Protein AF-A0A936FCU7-F1 (afdb_monomer_lite)

Sequence (66 aa):
MRLTERVEAIEAKRSASLPQLPALVLMPSDDEAERRRQFLEQHGRPPALVIAVHRVSARKDSDDAG

Radius of gyration: 21.87 Å; chains: 1; bounding box: 33×33×76 Å

pLDDT: mean 76.0, std 12.02, range [42.38, 92.44]

Secondary structure (DSSP, 8-state):
--HHHHHHHHHHHHHHHS--PPEEEEESSHHHHHHHHHHHHHTTPPPEEEEE--------------

Structure (mmCIF, N/CA/C/O backbone):
data_AF-A0A936FCU7-F1
#
_entry.id   AF-A0A936FCU7-F1
#
loop_
_atom_site.group_PDB
_atom_site.id
_atom_site.type_symbol
_atom_site.label_atom_id
_atom_site.label_alt_id
_atom_site.label_comp_id
_atom_site.label_asym_id
_atom_site.label_entity_id
_atom_site.label_seq_id
_atom_site.pdbx_PDB_ins_code
_atom_site.Cartn_x
_atom_site.Cartn_y
_atom_site.Cartn_z
_atom_site.occupancy
_atom_site.B_iso_or_equiv
_atom_site.auth_seq_id
_atom_site.auth_comp_id
_atom_site.auth_asym_id
_atom_site.auth_atom_id
_atom_site.pdbx_PDB_model_num
ATOM 1 N N . MET A 1 1 ? -2.681 9.549 40.371 1.00 58.88 1 MET A N 1
ATOM 2 C CA . MET A 1 1 ? -2.371 9.658 38.934 1.00 58.88 1 MET A CA 1
ATOM 3 C C . MET A 1 1 ? -1.825 11.056 38.670 1.00 58.88 1 MET A C 1
ATOM 5 O O . MET A 1 1 ? -2.515 12.026 38.980 1.00 58.88 1 MET A O 1
ATOM 9 N N . ARG A 1 2 ? -0.567 11.173 38.236 1.00 84.94 2 ARG A N 1
ATOM 10 C CA . ARG A 1 2 ? 0.105 12.455 37.954 1.00 84.94 2 ARG A CA 1
ATOM 11 C C . ARG A 1 2 ? -0.466 13.080 36.672 1.00 84.94 2 ARG A C 1
ATOM 13 O O . ARG A 1 2 ? -1.056 12.385 35.849 1.00 84.94 2 ARG A O 1
ATOM 20 N N . LEU A 1 3 ? -0.320 14.398 36.506 1.00 82.31 3 LEU A N 1
ATOM 21 C CA . LEU A 1 3 ? -0.839 15.130 35.339 1.00 82.31 3 LEU A CA 1
ATOM 22 C C . LEU A 1 3 ? -0.328 14.538 34.014 1.00 82.31 3 LEU A C 1
ATOM 24 O O . LEU A 1 3 ? -1.101 14.394 33.074 1.00 82.31 3 LEU A O 1
ATOM 28 N N . THR A 1 4 ? 0.937 14.124 33.983 1.00 79.12 4 THR A N 1
ATOM 29 C CA . THR A 1 4 ? 1.582 13.444 32.852 1.00 79.12 4 THR A CA 1
ATOM 30 C C . THR A 1 4 ? 0.878 12.147 32.459 1.00 79.12 4 THR A C 1
ATOM 32 O O . THR A 1 4 ? 0.508 11.992 31.303 1.00 79.12 4 THR A O 1
ATOM 35 N N . GLU A 1 5 ? 0.568 11.276 33.421 1.00 80.12 5 GLU A N 1
ATOM 36 C CA . GLU A 1 5 ? -0.145 10.014 33.157 1.00 80.12 5 GLU A CA 1
ATOM 37 C C . GLU A 1 5 ? -1.556 10.259 32.589 1.00 80.12 5 GLU A C 1
ATOM 39 O O . GLU A 1 5 ? -2.064 9.480 31.784 1.00 80.12 5 GLU A O 1
ATOM 44 N N . ARG A 1 6 ? -2.215 11.357 32.991 1.00 79.06 6 ARG A N 1
ATOM 45 C CA . ARG A 1 6 ? -3.521 11.745 32.431 1.00 79.06 6 ARG A CA 1
ATOM 46 C C . ARG A 1 6 ? -3.403 12.265 31.001 1.00 79.06 6 ARG A C 1
ATOM 48 O O . ARG A 1 6 ? -4.286 11.968 30.203 1.00 79.06 6 ARG A O 1
ATOM 55 N N . VAL A 1 7 ? -2.360 13.031 30.683 1.00 81.00 7 VAL A N 1
ATOM 56 C CA . VAL A 1 7 ? -2.118 13.534 29.321 1.00 81.00 7 VAL A CA 1
ATOM 57 C C . VAL A 1 7 ? -1.827 12.372 28.375 1.00 81.00 7 VAL A C 1
ATOM 59 O O . VAL A 1 7 ? -2.505 12.253 27.358 1.00 81.00 7 VAL A O 1
ATOM 62 N N . GLU A 1 8 ? -0.941 11.452 28.758 1.00 76.31 8 GLU A N 1
ATOM 63 C CA . GLU A 1 8 ? -0.623 10.258 27.962 1.00 76.31 8 GLU A CA 1
ATOM 64 C C . GLU A 1 8 ? -1.863 9.387 27.711 1.00 76.31 8 GLU A C 1
ATOM 66 O O . GLU A 1 8 ? -2.116 8.954 26.587 1.00 76.31 8 GLU A O 1
ATOM 71 N N . ALA A 1 9 ? -2.708 9.186 28.729 1.00 75.62 9 ALA A N 1
ATOM 72 C CA . ALA A 1 9 ? -3.954 8.434 28.576 1.00 75.62 9 ALA A CA 1
ATOM 73 C C . ALA A 1 9 ? -4.967 9.124 27.640 1.00 75.62 9 ALA A C 1
ATOM 75 O O . ALA A 1 9 ? -5.736 8.450 26.948 1.00 75.62 9 ALA A O 1
ATOM 76 N N . ILE A 1 10 ? -4.994 10.461 27.615 1.00 73.19 10 ILE A N 1
ATOM 77 C CA . ILE A 1 10 ? -5.857 11.244 26.721 1.00 73.19 10 ILE A CA 1
ATOM 78 C C . ILE A 1 10 ? -5.322 11.204 25.285 1.00 73.19 10 ILE A C 1
ATOM 80 O O . ILE A 1 10 ? -6.113 11.024 24.360 1.00 73.19 10 ILE A O 1
ATOM 84 N N . GLU A 1 11 ? -4.009 11.319 25.085 1.00 68.75 11 GLU A N 1
ATOM 85 C CA . GLU A 1 11 ? -3.377 11.219 23.764 1.00 68.75 11 GLU A CA 1
ATOM 86 C C . GLU A 1 11 ? -3.523 9.820 23.160 1.00 68.75 11 GLU A C 1
ATOM 88 O O . GLU A 1 11 ? -3.906 9.692 21.996 1.00 68.75 11 GLU A O 1
ATOM 93 N N . ALA A 1 12 ? -3.337 8.766 23.960 1.00 66.25 12 ALA A N 1
ATOM 94 C CA . ALA A 1 12 ? -3.569 7.388 23.531 1.00 66.25 12 ALA A CA 1
ATOM 95 C C . ALA A 1 12 ? -5.031 7.160 23.105 1.00 66.25 12 ALA A C 1
ATOM 97 O O . ALA A 1 12 ? -5.293 6.561 22.060 1.00 66.25 12 ALA A O 1
ATOM 98 N N . LYS A 1 13 ? -5.999 7.699 23.865 1.00 63.25 13 LYS A N 1
ATOM 99 C CA . LYS A 1 13 ? -7.425 7.654 23.498 1.00 63.25 13 LYS A CA 1
ATOM 100 C C . LYS A 1 13 ? -7.737 8.474 22.247 1.00 63.25 13 LYS A C 1
ATOM 102 O O . LYS A 1 13 ? -8.543 8.032 21.433 1.00 63.25 13 LYS A O 1
ATOM 107 N N . ARG A 1 14 ? -7.101 9.635 22.065 1.00 60.53 14 ARG A N 1
ATOM 108 C CA . ARG A 1 14 ? -7.275 10.472 20.868 1.00 60.53 14 ARG A CA 1
ATOM 109 C C . ARG A 1 14 ? -6.783 9.764 19.612 1.00 60.53 14 ARG A C 1
ATOM 111 O O . ARG A 1 14 ? -7.538 9.698 18.647 1.00 60.53 14 ARG A O 1
ATOM 118 N N . SER A 1 15 ? -5.589 9.175 19.654 1.00 57.47 15 SER A N 1
ATOM 119 C CA . SER A 1 15 ? -5.034 8.387 18.546 1.00 57.47 15 SER A CA 1
ATOM 120 C C . SER A 1 15 ? -5.892 7.167 18.201 1.00 57.47 15 SER A C 1
ATOM 122 O O . SER A 1 15 ? -5.987 6.805 17.034 1.00 57.47 15 SER A O 1
ATOM 124 N N . ALA A 1 16 ? -6.572 6.569 19.186 1.00 60.66 16 ALA A N 1
ATOM 125 C CA . ALA A 1 16 ? -7.533 5.490 18.951 1.00 60.66 16 ALA A CA 1
ATOM 126 C C . ALA A 1 16 ? -8.890 5.974 18.394 1.00 60.66 16 ALA A C 1
ATOM 128 O O . ALA A 1 16 ? -9.602 5.195 17.768 1.00 60.66 16 ALA A O 1
ATOM 129 N N . SER A 1 17 ? -9.259 7.239 18.629 1.00 61.19 17 SER A N 1
ATOM 130 C CA . SER A 1 17 ? -10.547 7.826 18.214 1.00 61.19 17 SER A CA 1
ATOM 131 C C . SER A 1 17 ? -10.518 8.573 16.880 1.00 61.19 17 SER A C 1
ATOM 133 O O . SER A 1 17 ? -11.576 8.912 16.350 1.00 61.19 17 SER A O 1
ATOM 135 N N . LEU A 1 18 ? -9.331 8.876 16.349 1.00 63.00 18 LEU A N 1
ATOM 136 C CA . LEU A 1 18 ? -9.215 9.522 15.048 1.00 63.00 18 LEU A CA 1
ATOM 137 C C . LEU A 1 18 ? -9.482 8.483 13.953 1.00 63.00 18 LEU A C 1
ATOM 139 O O . LEU A 1 18 ? -8.902 7.394 14.006 1.00 63.00 18 LEU A O 1
ATOM 143 N N . PRO A 1 19 ? -10.337 8.788 12.959 1.00 65.69 19 PRO A N 1
ATOM 144 C CA . PRO A 1 19 ? -10.501 7.908 11.814 1.00 65.69 19 PRO A CA 1
ATOM 145 C C . PRO A 1 19 ? -9.126 7.688 11.186 1.00 65.69 19 PRO A C 1
ATOM 147 O O . PRO A 1 19 ? -8.421 8.651 10.877 1.00 65.69 19 PRO A O 1
ATOM 150 N N . GLN A 1 20 ? -8.721 6.423 11.049 1.00 66.19 20 GLN A N 1
ATOM 151 C CA . GLN A 1 20 ? -7.464 6.091 10.391 1.00 66.19 20 GLN A CA 1
ATOM 152 C C . GLN A 1 20 ? -7.576 6.540 8.936 1.00 66.19 20 GLN A C 1
ATOM 154 O O . GLN A 1 20 ? -8.298 5.940 8.140 1.00 66.19 20 GLN A O 1
ATOM 159 N N . LEU A 1 21 ? -6.914 7.651 8.616 1.00 69.00 21 LEU A N 1
ATOM 160 C CA . LEU A 1 21 ? -6.894 8.178 7.262 1.00 69.00 21 LEU A CA 1
ATOM 161 C C . LEU A 1 21 ? -6.158 7.187 6.360 1.00 69.00 21 LEU A C 1
ATOM 163 O O . LEU A 1 21 ? -5.140 6.625 6.782 1.00 69.00 21 LEU A O 1
ATOM 167 N N . PRO A 1 22 ? -6.646 6.974 5.129 1.00 72.88 22 PRO A N 1
ATOM 168 C CA . PRO A 1 22 ? -5.967 6.088 4.216 1.00 72.88 22 PRO A CA 1
ATOM 169 C C . PRO A 1 22 ? -4.564 6.617 3.915 1.00 72.88 22 PRO A C 1
ATOM 171 O O . PRO A 1 22 ? -4.389 7.780 3.550 1.00 72.88 22 PRO A O 1
ATOM 174 N N . ALA A 1 23 ? -3.552 5.771 4.103 1.00 79.06 23 ALA A N 1
ATOM 175 C CA . ALA A 1 23 ? -2.165 6.157 3.871 1.00 79.06 23 ALA A CA 1
ATOM 176 C C . ALA A 1 23 ? -1.855 6.152 2.367 1.00 79.06 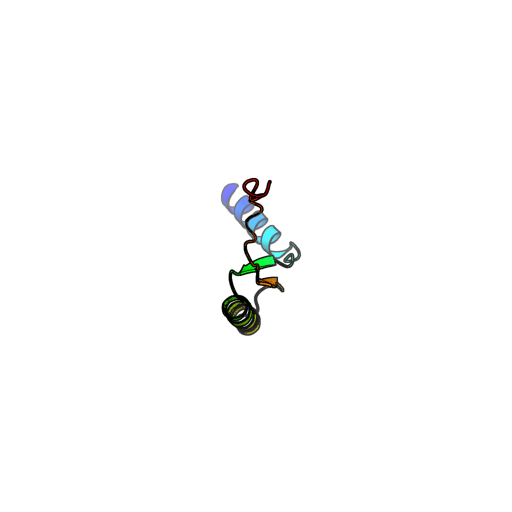23 ALA A C 1
ATOM 178 O O . ALA A 1 23 ? -2.219 5.210 1.667 1.00 79.06 23 ALA A O 1
ATOM 179 N N . LEU A 1 24 ? -1.150 7.168 1.864 1.00 84.00 24 LEU A N 1
ATOM 180 C CA . LEU A 1 24 ? -0.571 7.144 0.518 1.00 84.00 24 LEU A CA 1
ATOM 181 C C . LEU A 1 24 ? 0.835 6.546 0.586 1.00 84.00 24 LEU A C 1
ATOM 183 O O . LEU A 1 24 ? 1.675 7.011 1.357 1.00 84.00 24 LEU A O 1
ATOM 187 N N . VAL A 1 25 ? 1.095 5.527 -0.226 1.00 86.75 25 VAL A N 1
ATOM 188 C CA . VAL A 1 25 ? 2.354 4.783 -0.239 1.00 86.75 25 VAL A CA 1
ATOM 189 C C . VAL A 1 25 ? 2.910 4.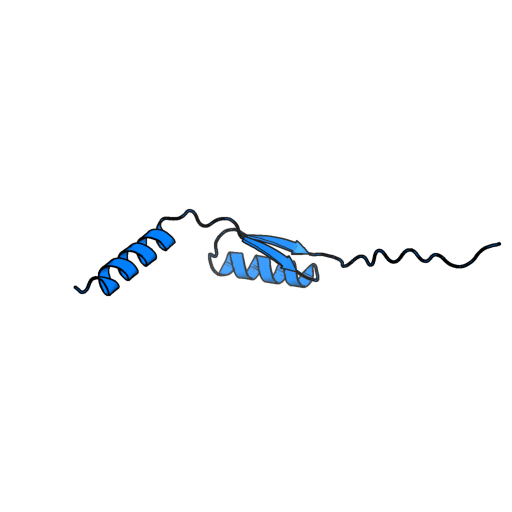762 -1.662 1.00 86.75 25 VAL A C 1
ATOM 191 O O . VAL A 1 25 ? 2.299 4.191 -2.561 1.00 86.75 25 VAL A O 1
ATOM 194 N N . LEU A 1 26 ? 4.074 5.381 -1.865 1.00 89.00 26 LEU A N 1
ATOM 195 C CA . LEU A 1 26 ? 4.752 5.435 -3.163 1.00 89.00 26 LEU A CA 1
ATOM 196 C C . LEU A 1 26 ? 5.846 4.371 -3.228 1.00 89.00 26 LEU A C 1
ATOM 198 O O . LEU A 1 26 ? 6.666 4.279 -2.314 1.00 89.00 26 LEU A O 1
ATOM 202 N N . MET A 1 27 ? 5.853 3.591 -4.304 1.00 92.44 27 MET A N 1
ATOM 203 C CA . MET A 1 27 ? 6.787 2.489 -4.528 1.00 92.44 27 MET A CA 1
ATOM 204 C C . MET A 1 27 ? 7.537 2.676 -5.854 1.00 92.44 27 MET A C 1
ATOM 206 O O . MET A 1 27 ? 6.978 3.234 -6.797 1.00 92.44 27 MET A O 1
ATOM 210 N N . PRO A 1 28 ? 8.798 2.231 -5.955 1.00 87.56 28 PRO A N 1
ATOM 211 C CA . PRO A 1 28 ? 9.623 2.427 -7.149 1.00 87.56 28 PRO A CA 1
ATOM 212 C C . PRO A 1 28 ? 9.274 1.477 -8.308 1.00 87.56 28 PRO A C 1
ATOM 214 O O . PRO A 1 28 ? 9.753 1.684 -9.421 1.00 87.56 28 PRO A O 1
ATOM 217 N N . SER A 1 29 ? 8.485 0.427 -8.059 1.00 89.25 29 SER A N 1
ATOM 218 C CA . SER A 1 29 ? 8.096 -0.577 -9.054 1.00 89.25 29 SER A CA 1
ATOM 219 C C . SER A 1 29 ? 6.733 -1.195 -8.742 1.00 89.25 29 SER A C 1
ATOM 221 O O . SER A 1 29 ? 6.263 -1.154 -7.599 1.00 89.25 29 SER A O 1
ATOM 223 N N . ASP A 1 30 ? 6.128 -1.809 -9.759 1.00 88.56 30 ASP A N 1
ATOM 224 C CA . ASP A 1 30 ? 4.861 -2.536 -9.635 1.00 88.56 30 ASP A CA 1
ATOM 225 C C . ASP A 1 30 ? 4.986 -3.741 -8.688 1.00 88.56 30 ASP A C 1
ATOM 227 O O . ASP A 1 30 ? 4.136 -3.942 -7.822 1.00 88.56 30 ASP A O 1
ATOM 231 N N . ASP A 1 31 ? 6.092 -4.490 -8.766 1.00 92.19 31 ASP A N 1
ATOM 232 C CA . ASP A 1 31 ? 6.344 -5.655 -7.904 1.00 92.19 31 ASP A CA 1
ATOM 233 C C . ASP A 1 31 ? 6.452 -5.280 -6.416 1.00 92.19 31 ASP A C 1
ATOM 235 O O . ASP A 1 31 ? 6.062 -6.040 -5.524 1.00 92.19 31 ASP A O 1
ATOM 239 N N . GLU A 1 32 ? 7.023 -4.114 -6.104 1.00 89.44 32 GLU A N 1
ATOM 240 C CA . GLU A 1 32 ? 7.070 -3.605 -4.730 1.00 89.44 32 GLU A CA 1
ATOM 241 C C . GLU A 1 32 ? 5.710 -3.087 -4.262 1.00 89.44 32 GLU A C 1
ATOM 243 O O . GLU A 1 32 ? 5.322 -3.354 -3.120 1.00 89.44 32 GLU A O 1
ATOM 248 N N . ALA A 1 33 ? 4.960 -2.417 -5.141 1.00 89.88 33 ALA A N 1
ATOM 249 C CA . ALA A 1 33 ? 3.593 -1.995 -4.856 1.00 89.88 33 ALA A CA 1
ATOM 250 C C . ALA A 1 33 ? 2.685 -3.192 -4.536 1.00 89.88 33 ALA A C 1
ATOM 252 O O . ALA A 1 33 ? 1.973 -3.171 -3.529 1.00 89.88 33 ALA A O 1
ATOM 253 N N . GLU A 1 34 ? 2.771 -4.266 -5.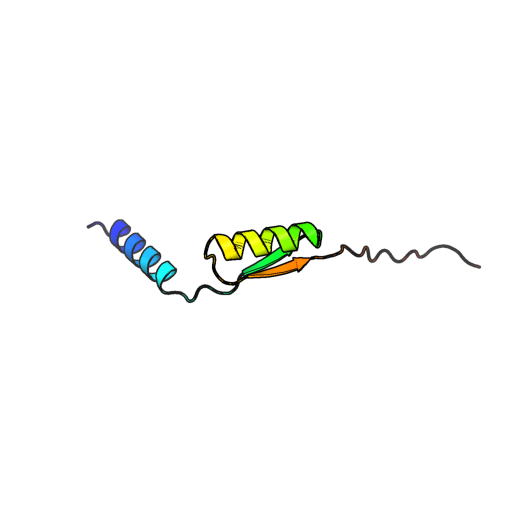319 1.00 90.00 34 GLU A N 1
ATOM 254 C CA . GLU A 1 34 ? 1.963 -5.469 -5.132 1.00 90.00 34 GLU A CA 1
ATOM 255 C C . GLU A 1 34 ? 2.330 -6.219 -3.844 1.00 90.00 34 GLU A C 1
ATOM 257 O O . GLU A 1 34 ? 1.455 -6.538 -3.035 1.00 90.00 34 GLU A O 1
ATOM 262 N N . ARG A 1 35 ? 3.628 -6.415 -3.567 1.00 90.75 35 ARG A N 1
ATOM 263 C CA . ARG A 1 35 ? 4.077 -6.999 -2.288 1.00 90.75 35 ARG A CA 1
ATOM 264 C C . ARG A 1 35 ? 3.611 -6.171 -1.093 1.00 90.75 35 ARG A C 1
ATOM 266 O O . ARG A 1 35 ? 3.220 -6.725 -0.063 1.00 90.75 35 ARG A O 1
ATOM 273 N N . ARG A 1 36 ? 3.621 -4.840 -1.218 1.00 89.25 36 ARG A N 1
ATOM 274 C CA . ARG A 1 36 ? 3.142 -3.945 -0.165 1.00 89.25 36 ARG A CA 1
ATOM 275 C C . ARG A 1 36 ? 1.630 -4.043 0.021 1.00 89.25 36 ARG A C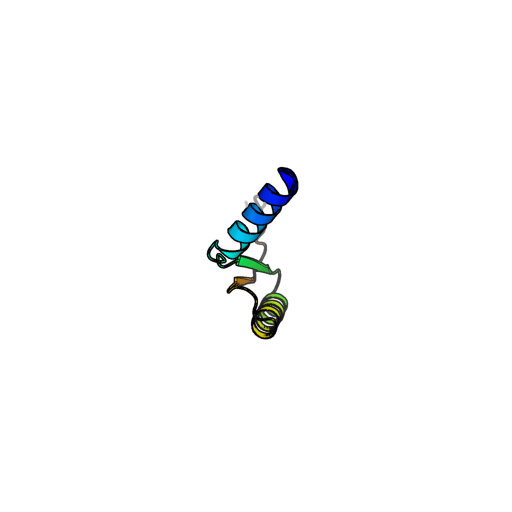 1
ATOM 277 O O . ARG A 1 36 ? 1.192 -4.086 1.168 1.00 89.25 36 ARG A O 1
ATOM 284 N N . ARG A 1 37 ? 0.850 -4.117 -1.061 1.00 87.38 37 ARG A N 1
ATOM 285 C CA . ARG A 1 37 ? -0.605 -4.332 -1.018 1.00 87.38 37 ARG A CA 1
ATOM 286 C C . ARG A 1 37 ? -0.944 -5.624 -0.272 1.00 87.38 37 ARG A C 1
ATOM 288 O O . ARG A 1 37 ? -1.683 -5.576 0.708 1.00 87.38 37 ARG A O 1
ATOM 295 N N . GLN A 1 38 ? -0.324 -6.740 -0.659 1.00 89.62 38 GLN A N 1
ATOM 296 C CA . GLN A 1 38 ? -0.535 -8.047 -0.025 1.00 89.62 38 GLN A CA 1
ATOM 297 C C . GLN A 1 38 ? -0.189 -8.030 1.470 1.00 89.62 38 GLN A C 1
ATOM 299 O O . GLN A 1 38 ? -0.957 -8.528 2.291 1.00 89.62 38 GLN A O 1
ATOM 304 N N . PHE A 1 39 ? 0.931 -7.404 1.846 1.00 89.38 39 PHE A N 1
ATOM 305 C CA . PHE A 1 39 ? 1.314 -7.244 3.250 1.00 89.38 39 PHE A CA 1
ATOM 306 C C . PHE A 1 39 ? 0.256 -6.471 4.055 1.00 89.38 39 PHE A C 1
ATOM 308 O O . PHE A 1 39 ? -0.086 -6.848 5.175 1.00 89.38 39 PHE A O 1
ATOM 315 N N . LEU A 1 40 ? -0.272 -5.374 3.508 1.00 85.81 40 LEU A N 1
ATOM 316 C CA . LEU A 1 40 ? -1.263 -4.552 4.206 1.00 85.81 40 LEU A CA 1
ATOM 317 C C . LEU A 1 40 ? -2.595 -5.289 4.390 1.00 85.81 40 LEU A C 1
ATOM 319 O O . LEU A 1 40 ? -3.173 -5.211 5.476 1.00 85.81 40 LEU A O 1
ATOM 323 N N . GLU A 1 41 ? -3.027 -6.042 3.375 1.00 83.44 41 GLU A N 1
ATOM 324 C CA . GLU A 1 41 ? -4.220 -6.895 3.429 1.00 83.44 41 GLU A CA 1
ATOM 325 C C . GLU A 1 41 ? -4.081 -8.005 4.476 1.00 83.44 41 GLU A C 1
ATOM 327 O O . GLU A 1 41 ? -4.974 -8.191 5.302 1.00 83.44 41 GLU A O 1
ATOM 332 N N . GLN A 1 42 ? -2.940 -8.699 4.503 1.00 87.31 42 GLN A N 1
ATOM 333 C CA . GLN A 1 42 ? -2.694 -9.799 5.443 1.00 87.31 42 GLN A CA 1
ATOM 334 C C . GLN A 1 42 ? -2.622 -9.342 6.905 1.00 87.31 42 GLN A C 1
ATOM 336 O O . GLN A 1 42 ? -2.999 -10.088 7.807 1.00 87.31 42 GLN A O 1
ATOM 341 N N . HIS A 1 43 ? -2.139 -8.124 7.158 1.00 83.19 43 HIS A N 1
ATOM 342 C CA . HIS A 1 43 ? -1.904 -7.622 8.513 1.00 83.19 43 HIS A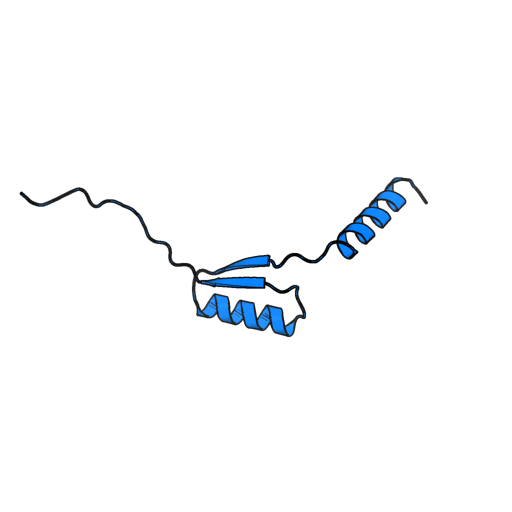 CA 1
ATOM 343 C C . HIS A 1 43 ? -2.998 -6.681 9.038 1.00 83.19 43 HIS A C 1
ATOM 345 O O . HIS A 1 43 ? -2.792 -6.049 10.076 1.00 83.19 43 HIS A O 1
ATOM 351 N N . GLY A 1 44 ? -4.142 -6.569 8.348 1.00 67.56 44 GLY A N 1
ATOM 352 C CA . GLY A 1 44 ? -5.290 -5.774 8.806 1.00 67.56 44 GLY A CA 1
ATOM 353 C C . GLY A 1 44 ? -4.948 -4.302 9.046 1.00 67.56 44 GLY A C 1
ATOM 354 O O . GLY A 1 44 ? -5.466 -3.676 9.972 1.00 67.56 44 GLY A O 1
ATOM 355 N N . ARG A 1 45 ? -4.006 -3.763 8.263 1.00 71.06 45 ARG A N 1
ATOM 356 C CA . ARG A 1 45 ? -3.586 -2.363 8.365 1.00 71.06 45 ARG A CA 1
ATOM 357 C C . ARG A 1 45 ? -4.687 -1.453 7.806 1.00 71.06 45 ARG A C 1
ATOM 359 O O . ARG A 1 45 ? -5.477 -1.906 6.978 1.00 71.06 45 ARG A O 1
ATOM 366 N N . PRO A 1 46 ? -4.737 -0.176 8.226 1.00 71.62 46 PRO A N 1
ATOM 367 C CA . PRO A 1 46 ? -5.632 0.791 7.608 1.00 71.62 46 PRO A CA 1
ATOM 368 C C . PRO A 1 46 ? -5.509 0.770 6.084 1.00 71.62 46 PRO A C 1
ATOM 370 O O . PRO A 1 46 ? -4.399 0.564 5.575 1.00 71.62 46 PRO A O 1
ATOM 373 N N . PRO A 1 47 ? -6.621 1.001 5.363 1.00 70.81 47 PRO A N 1
ATOM 374 C CA . PRO A 1 47 ? -6.611 1.027 3.908 1.00 70.81 47 PRO A CA 1
ATOM 375 C C . PRO A 1 47 ? -5.535 2.001 3.421 1.00 70.81 47 PRO A C 1
ATOM 377 O O . PRO A 1 47 ? -5.426 3.112 3.930 1.00 70.81 47 PRO A O 1
ATOM 380 N N . ALA A 1 48 ? -4.716 1.590 2.458 1.00 80.62 48 ALA A N 1
ATOM 381 C CA . ALA A 1 48 ? -3.678 2.440 1.890 1.00 80.62 48 ALA A CA 1
ATOM 382 C C . ALA A 1 48 ? -3.787 2.453 0.368 1.00 80.62 48 ALA A C 1
ATOM 384 O O . ALA A 1 48 ? -4.035 1.419 -0.250 1.00 80.62 48 ALA A O 1
ATOM 385 N N . LEU A 1 49 ? -3.565 3.620 -0.231 1.00 84.19 49 LEU A N 1
ATOM 386 C CA . LEU A 1 49 ? -3.396 3.763 -1.668 1.00 84.19 49 LEU A CA 1
ATOM 387 C C . LEU A 1 49 ? -1.920 3.524 -1.994 1.00 84.19 49 LEU A C 1
ATOM 389 O O . LEU A 1 49 ? -1.067 4.325 -1.612 1.00 84.19 49 LEU A O 1
ATOM 393 N N . VAL A 1 50 ? -1.619 2.415 -2.669 1.00 85.75 50 VAL A N 1
ATOM 394 C CA . VAL A 1 50 ? -0.255 2.055 -3.076 1.00 85.75 50 VAL A CA 1
ATOM 395 C C . VAL A 1 50 ? -0.088 2.340 -4.565 1.00 85.75 50 VAL A C 1
ATOM 397 O O . VAL A 1 50 ? -0.887 1.865 -5.367 1.00 85.75 50 VAL A O 1
ATOM 400 N N . ILE A 1 51 ? 0.924 3.127 -4.932 1.00 86.31 51 ILE A N 1
ATOM 401 C CA . ILE A 1 51 ? 1.159 3.569 -6.314 1.00 86.31 51 ILE A CA 1
ATOM 402 C C . ILE A 1 51 ? 2.615 3.301 -6.692 1.00 86.31 51 ILE A C 1
ATOM 404 O O . ILE A 1 51 ? 3.527 3.738 -5.986 1.00 86.31 51 ILE A O 1
ATOM 408 N N . ALA A 1 52 ? 2.831 2.623 -7.819 1.00 87.44 52 ALA A N 1
ATOM 409 C CA . ALA A 1 52 ? 4.138 2.539 -8.456 1.00 87.44 52 ALA A CA 1
ATOM 410 C C . ALA A 1 52 ? 4.433 3.839 -9.217 1.00 87.44 52 ALA A C 1
ATOM 412 O O . ALA A 1 52 ? 3.581 4.355 -9.942 1.00 87.44 52 ALA A O 1
ATOM 413 N N . VAL A 1 53 ? 5.629 4.398 -9.036 1.00 85.19 53 VAL A N 1
ATOM 414 C CA . VAL A 1 53 ? 6.024 5.665 -9.658 1.00 85.19 53 VAL A CA 1
ATOM 415 C C . VAL A 1 53 ? 7.296 5.512 -10.480 1.00 85.19 53 VAL A C 1
ATOM 417 O O . VAL A 1 53 ? 8.288 4.945 -10.028 1.00 85.19 53 VAL A O 1
ATOM 420 N N . HIS A 1 54 ? 7.294 6.100 -11.676 1.00 79.69 54 HIS A N 1
ATOM 421 C CA . HIS A 1 54 ? 8.485 6.216 -12.509 1.00 79.69 54 HIS A CA 1
ATOM 422 C C . HIS A 1 54 ? 9.060 7.624 -12.403 1.00 79.69 54 HIS A C 1
ATOM 424 O O . HIS A 1 54 ? 8.367 8.623 -12.608 1.00 79.69 54 HIS A O 1
ATOM 430 N N . ARG A 1 55 ? 10.357 7.718 -12.107 1.00 78.81 55 ARG A N 1
ATOM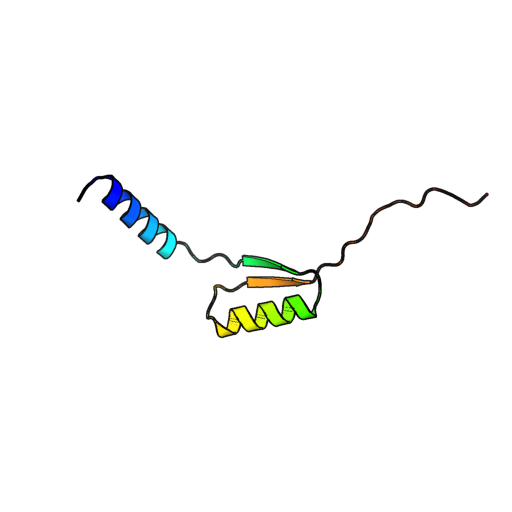 431 C CA . ARG A 1 55 ? 11.060 8.999 -12.130 1.00 78.81 55 ARG A CA 1
ATOM 432 C C . ARG A 1 55 ? 11.286 9.421 -13.580 1.00 78.81 55 ARG A C 1
ATOM 434 O O . ARG A 1 55 ? 12.116 8.838 -14.268 1.00 78.81 55 ARG A O 1
ATOM 441 N N . VAL A 1 56 ? 10.610 10.480 -14.009 1.00 78.81 56 VAL A N 1
ATOM 442 C CA . VAL A 1 56 ? 10.881 11.133 -15.296 1.00 78.81 56 VAL A CA 1
ATOM 443 C C . VAL A 1 56 ? 11.846 12.293 -15.057 1.00 78.81 56 VAL A C 1
ATOM 445 O O . VAL A 1 56 ? 11.566 13.199 -14.273 1.00 78.81 56 VAL A O 1
ATOM 448 N N . SER A 1 57 ? 13.016 12.254 -15.696 1.00 73.56 57 SER A N 1
ATOM 449 C CA . SER A 1 57 ? 13.971 13.364 -15.661 1.00 73.56 57 SER A CA 1
ATOM 450 C C . SER A 1 57 ? 13.571 14.400 -16.710 1.00 73.56 57 SER A C 1
ATOM 452 O O . SER A 1 57 ? 13.707 14.149 -17.900 1.00 73.56 57 SER A O 1
ATOM 454 N N . ALA A 1 58 ? 13.102 15.572 -16.283 1.00 70.62 58 ALA A N 1
ATOM 455 C CA . ALA A 1 58 ? 12.710 16.671 -17.172 1.00 70.62 58 ALA A CA 1
ATOM 456 C C . ALA A 1 58 ? 13.911 17.488 -17.693 1.00 70.62 58 ALA A C 1
ATOM 458 O O . ALA A 1 58 ? 13.824 18.711 -17.819 1.00 70.62 58 ALA A O 1
ATOM 459 N N . ARG A 1 59 ? 15.063 16.852 -17.952 1.00 67.88 59 ARG A N 1
ATOM 460 C CA . ARG A 1 59 ? 16.169 17.569 -18.596 1.00 67.88 59 ARG A CA 1
ATOM 461 C C . ARG A 1 59 ? 15.770 17.819 -20.044 1.00 67.88 59 ARG A C 1
ATOM 463 O O . ARG A 1 59 ? 15.585 16.889 -20.816 1.00 67.88 59 ARG A O 1
ATOM 470 N N . LYS A 1 60 ? 15.578 19.095 -20.364 1.00 57.41 60 LYS A N 1
ATOM 471 C CA . LYS A 1 60 ? 15.501 19.580 -21.733 1.00 57.41 60 LYS A CA 1
ATOM 472 C C . LYS A 1 60 ? 16.892 19.349 -22.322 1.00 57.41 60 LYS A C 1
ATOM 474 O O . LYS A 1 60 ? 17.818 20.062 -21.945 1.00 57.41 60 LYS A O 1
ATOM 479 N N . ASP A 1 61 ? 17.045 18.333 -23.164 1.00 60.38 61 ASP A N 1
ATOM 480 C CA . ASP A 1 61 ? 18.202 18.223 -24.049 1.00 60.38 61 ASP A CA 1
ATOM 481 C C . ASP A 1 61 ? 18.091 19.379 -25.046 1.00 60.38 61 ASP A C 1
ATOM 483 O O . ASP A 1 61 ? 17.467 19.289 -26.099 1.00 60.38 61 ASP A O 1
ATOM 487 N N . SER A 1 62 ? 18.566 20.545 -24.627 1.00 61.88 62 SER A N 1
ATOM 488 C CA . SER A 1 62 ? 18.834 21.661 -25.514 1.00 61.88 62 SER A CA 1
ATOM 489 C C . SER A 1 62 ? 20.296 21.571 -25.908 1.00 61.88 62 SER A C 1
ATOM 491 O O . SER A 1 62 ? 21.115 22.263 -25.315 1.00 61.88 62 SER A O 1
ATOM 493 N N . ASP A 1 63 ? 20.596 20.676 -26.845 1.00 62.47 63 ASP A N 1
ATOM 494 C CA . ASP A 1 63 ? 21.655 20.883 -27.827 1.00 62.47 63 ASP A CA 1
ATOM 495 C C . ASP A 1 63 ? 21.493 19.930 -29.023 1.00 62.47 63 ASP A C 1
ATOM 497 O O . ASP A 1 63 ? 21.100 18.775 -28.865 1.00 62.47 63 ASP A O 1
ATOM 501 N N . ASP A 1 64 ? 21.835 20.473 -30.193 1.00 51.25 64 ASP A N 1
ATOM 502 C CA . ASP A 1 64 ? 22.018 19.859 -31.517 1.00 51.25 64 ASP A CA 1
ATOM 503 C C . ASP A 1 64 ? 20.812 19.673 -32.471 1.00 51.25 64 ASP A C 1
ATOM 505 O O . ASP A 1 64 ? 20.134 18.645 -32.488 1.00 51.25 64 ASP A O 1
ATOM 509 N N . ALA A 1 65 ? 20.607 20.677 -33.343 1.00 50.59 65 ALA A N 1
ATOM 510 C CA . ALA A 1 65 ? 20.553 20.509 -34.807 1.00 50.59 65 ALA A CA 1
ATOM 511 C C . ALA A 1 65 ? 20.426 21.875 -35.526 1.00 50.59 65 ALA A C 1
ATOM 513 O O . ALA A 1 65 ? 19.356 22.488 -35.483 1.00 50.59 65 ALA A O 1
ATOM 514 N N . GLY A 1 66 ? 21.474 22.299 -36.250 1.00 42.38 66 GLY A N 1
ATOM 515 C CA . GLY A 1 66 ? 21.373 23.285 -37.343 1.00 42.38 66 GLY A CA 1
ATOM 516 C C . GLY A 1 66 ? 22.425 24.380 -37.357 1.00 42.38 66 GLY A C 1
ATOM 517 O O . GLY A 1 66 ? 22.106 25.472 -36.842 1.00 42.38 66 GLY A O 1
#

Foldseek 3Di:
DDPVVVVVVVVVVVVVPDPPPAAEAEDQDPVVLVVVVVVCVVVVHHHHHGDHDHDDDPDDPPDDDD